Protein AF-A0A938EBS5-F1 (afdb_monomer)

pLDDT: mean 85.11, std 14.58, range [40.09, 98.62]

Sequence (70 aa):
MITLPEYRVYNAESLGGAIRHFREGAGLSQAELAERIGIHRETLVRIERGQLTEQVRRIVELLKELDVRL

Secondary structure (DSSP, 8-state):
----------SHHHHHHHHHHHHHHTT--HHHHHHHTT--HHHHHHHHTT---HHHHHHHHHHHHTT---

Solvent-accessible surface area (backbone atoms only — not comparable to full-atom values): 4060 Å² total; per-residue (Å²): 134,86,78,72,77,86,67,73,48,85,45,50,50,42,44,11,46,47,53,47,52,54,35,53,74,70,72,46,53,63,57,59,54,17,57,78,74,74,46,57,44,67,58,46,54,32,36,44,68,35,64,60,54,73,67,52,41,51,50,45,50,53,37,53,78,68,72,55,85,79

Structure (mmCIF, N/CA/C/O backbone):
data_AF-A0A938EBS5-F1
#
_entry.id   AF-A0A938EBS5-F1
#
loop_
_atom_site.group_PDB
_atom_site.id
_atom_site.type_symbol
_atom_site.label_atom_id
_atom_site.label_alt_id
_atom_site.label_comp_id
_atom_site.label_asym_id
_atom_site.label_entity_id
_atom_site.label_seq_id
_atom_site.pdbx_PDB_ins_code
_atom_site.Cartn_x
_atom_site.Cartn_y
_atom_site.Cartn_z
_atom_site.occupancy
_atom_site.B_iso_or_equiv
_atom_site.auth_seq_id
_atom_site.auth_comp_id
_atom_site.auth_asym_id
_atom_site.auth_atom_id
_atom_site.pdbx_PDB_model_num
ATOM 1 N N . MET A 1 1 ? -15.619 10.114 -21.504 1.00 40.09 1 MET A N 1
ATOM 2 C CA . MET A 1 1 ? -14.930 8.925 -20.965 1.00 40.09 1 MET A CA 1
ATOM 3 C C . MET A 1 1 ? -13.565 9.399 -20.494 1.00 40.09 1 MET A C 1
ATOM 5 O O . MET A 1 1 ? -12.750 9.736 -21.339 1.00 40.09 1 MET A O 1
ATOM 9 N N . ILE A 1 2 ? -13.367 9.607 -19.190 1.00 41.53 2 ILE A N 1
ATOM 10 C CA . ILE A 1 2 ? -12.078 10.091 -18.674 1.00 41.53 2 ILE A CA 1
ATOM 11 C C . ILE A 1 2 ? -11.187 8.860 -18.516 1.00 41.53 2 ILE A C 1
ATOM 13 O O . ILE A 1 2 ? -11.445 8.019 -17.661 1.00 41.53 2 ILE A O 1
ATOM 17 N N . THR A 1 3 ? -10.189 8.719 -19.383 1.00 42.12 3 THR A N 1
ATOM 18 C CA . THR A 1 3 ? -9.093 7.766 -19.191 1.00 42.12 3 THR A CA 1
ATOM 19 C C . THR A 1 3 ? -8.284 8.240 -17.992 1.00 42.12 3 THR A C 1
ATOM 21 O O . THR A 1 3 ? -7.618 9.274 -18.071 1.00 42.12 3 THR A O 1
ATOM 24 N N . LEU A 1 4 ? -8.382 7.529 -16.867 1.00 49.38 4 LEU A N 1
ATOM 25 C CA . LEU A 1 4 ? -7.448 7.725 -15.763 1.00 49.38 4 LEU A CA 1
ATOM 26 C C . LEU A 1 4 ? -6.038 7.415 -16.294 1.00 49.38 4 LEU A C 1
ATOM 28 O O . LEU A 1 4 ? -5.888 6.436 -17.031 1.00 49.38 4 LEU A O 1
ATOM 32 N N . PRO A 1 5 ? -5.025 8.246 -15.999 1.00 49.16 5 PRO A N 1
ATOM 33 C CA . PRO A 1 5 ? -3.658 7.943 -16.39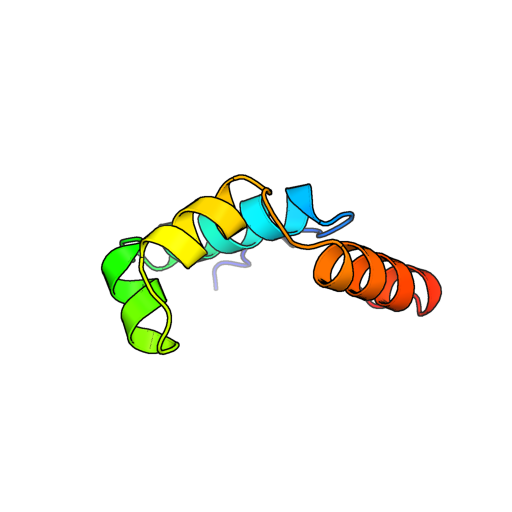9 1.00 49.16 5 PRO A CA 1
ATOM 34 C C . PRO A 1 5 ? -3.263 6.573 -15.838 1.00 49.16 5 PRO A C 1
ATOM 36 O O . PRO A 1 5 ? -3.603 6.256 -14.698 1.00 49.16 5 PRO A O 1
ATOM 39 N N . GLU A 1 6 ? -2.563 5.763 -16.635 1.00 63.31 6 GLU A N 1
ATOM 40 C CA . GLU A 1 6 ? -1.963 4.514 -16.158 1.00 63.31 6 GLU A CA 1
ATOM 41 C C . GLU A 1 6 ? -1.070 4.837 -14.952 1.00 63.31 6 GLU A C 1
ATOM 43 O O . GLU A 1 6 ? -0.001 5.438 -15.103 1.00 63.31 6 GLU A O 1
ATOM 48 N N . TYR A 1 7 ? -1.509 4.484 -13.744 1.00 68.38 7 TYR A N 1
ATOM 49 C CA . TYR A 1 7 ? -0.653 4.580 -12.573 1.00 68.38 7 TYR A CA 1
ATOM 50 C C . TYR A 1 7 ? 0.263 3.368 -12.592 1.00 68.38 7 TYR A C 1
ATOM 52 O O . TYR A 1 7 ? -0.199 2.252 -12.402 1.00 68.38 7 TYR A O 1
ATOM 60 N N . ARG A 1 8 ? 1.553 3.575 -12.844 1.00 69.88 8 ARG A N 1
ATOM 61 C CA . ARG A 1 8 ? 2.499 2.464 -12.952 1.00 69.88 8 ARG A CA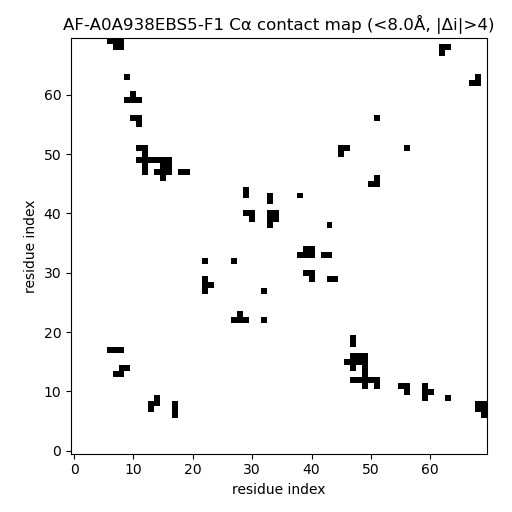 1
ATOM 62 C C . ARG A 1 8 ? 3.109 2.142 -11.596 1.00 69.88 8 ARG A C 1
ATOM 64 O O . ARG A 1 8 ? 3.775 2.989 -10.996 1.00 69.88 8 ARG A O 1
ATOM 71 N N . VAL A 1 9 ? 2.913 0.910 -11.137 1.00 75.38 9 VAL A N 1
ATOM 72 C CA . VAL A 1 9 ? 3.547 0.385 -9.922 1.00 75.38 9 VAL A CA 1
ATOM 73 C C . VAL A 1 9 ? 4.854 -0.319 -10.294 1.00 75.38 9 VAL A C 1
ATOM 75 O O . VAL A 1 9 ? 4.858 -1.314 -11.009 1.00 75.38 9 VAL A O 1
ATOM 78 N N . TYR A 1 10 ? 5.983 0.184 -9.794 1.00 71.44 10 TYR A N 1
ATOM 79 C CA . TYR A 1 10 ? 7.328 -0.336 -10.094 1.00 71.44 10 TYR A CA 1
ATOM 80 C C . TYR A 1 10 ? 8.045 -0.949 -8.882 1.00 71.44 10 TYR A C 1
ATOM 82 O O . TYR A 1 10 ? 9.035 -1.662 -9.034 1.00 71.44 10 TYR A O 1
ATOM 90 N N . ASN A 1 11 ? 7.590 -0.628 -7.672 1.00 72.81 11 ASN A N 1
ATOM 91 C CA . ASN A 1 11 ? 8.121 -1.110 -6.399 1.00 72.81 11 ASN A CA 1
ATOM 92 C C . ASN A 1 11 ? 7.060 -0.993 -5.283 1.00 72.81 11 ASN A C 1
ATOM 94 O O . ASN A 1 11 ? 5.988 -0.413 -5.470 1.00 72.81 11 ASN A O 1
ATOM 98 N N . ALA A 1 12 ? 7.361 -1.521 -4.097 1.00 72.88 12 ALA A N 1
ATOM 99 C CA . ALA A 1 12 ? 6.433 -1.492 -2.966 1.00 72.88 12 ALA A CA 1
ATOM 100 C C . ALA A 1 12 ? 6.033 -0.057 -2.552 1.00 72.88 12 ALA A C 1
ATOM 102 O O . ALA A 1 12 ? 4.878 0.199 -2.230 1.00 72.88 12 ALA A O 1
ATOM 103 N N . GLU A 1 13 ? 6.946 0.911 -2.615 1.00 74.50 13 GLU A N 1
ATOM 104 C CA . GLU A 1 13 ? 6.630 2.307 -2.288 1.00 74.50 13 GLU A CA 1
ATOM 105 C C . GLU A 1 13 ? 5.632 2.923 -3.286 1.00 74.50 13 GLU A C 1
ATOM 107 O O . GLU A 1 13 ? 4.634 3.523 -2.882 1.00 74.50 13 GLU A O 1
ATOM 112 N N . SER A 1 14 ? 5.823 2.679 -4.586 1.00 82.31 14 SER A N 1
ATOM 113 C CA . SER A 1 14 ? 4.891 3.104 -5.637 1.00 82.31 14 SER A CA 1
ATOM 114 C C . SER A 1 14 ? 3.515 2.447 -5.512 1.00 82.31 14 SER A C 1
ATOM 116 O O . SER A 1 14 ? 2.522 3.063 -5.883 1.00 82.31 14 SER A O 1
ATOM 118 N N . LEU A 1 15 ? 3.426 1.244 -4.929 1.00 86.50 15 LEU A N 1
ATOM 119 C CA . LEU A 1 15 ? 2.146 0.587 -4.663 1.00 86.50 15 LEU A CA 1
ATOM 120 C C . LEU A 1 15 ? 1.338 1.358 -3.610 1.00 86.50 15 LEU A C 1
ATOM 122 O O . LEU A 1 15 ? 0.146 1.593 -3.797 1.00 86.50 15 LEU A O 1
ATOM 126 N N . GLY A 1 16 ? 1.984 1.802 -2.528 1.00 90.19 16 GLY A N 1
ATOM 127 C CA . GLY A 1 16 ? 1.346 2.656 -1.521 1.00 90.19 16 GLY A CA 1
ATOM 128 C C . GLY A 1 16 ? 0.847 3.978 -2.112 1.00 90.19 16 GLY A C 1
ATOM 129 O O . GLY A 1 16 ? -0.289 4.388 -1.858 1.00 90.19 16 GLY A O 1
ATOM 130 N N . GLY A 1 17 ? 1.667 4.601 -2.964 1.00 89.62 17 GLY A N 1
ATOM 131 C CA . GLY A 1 17 ? 1.293 5.801 -3.714 1.00 89.62 17 GLY A CA 1
ATOM 132 C C . GLY A 1 17 ? 0.100 5.585 -4.652 1.00 89.62 17 GLY A C 1
ATOM 133 O O . GLY A 1 17 ? -0.797 6.429 -4.695 1.00 89.62 17 GLY A O 1
ATOM 134 N N . ALA A 1 18 ? 0.048 4.443 -5.346 1.00 90.56 18 ALA A N 1
ATOM 135 C CA . ALA A 1 18 ? -1.053 4.073 -6.236 1.00 90.56 18 ALA A CA 1
ATOM 136 C C . ALA A 1 18 ? -2.372 3.952 -5.476 1.00 90.56 18 ALA A C 1
ATOM 138 O O . ALA A 1 18 ? -3.379 4.550 -5.856 1.00 90.56 18 ALA A O 1
ATOM 139 N N . ILE A 1 19 ? -2.351 3.218 -4.360 1.00 92.62 19 ILE A N 1
ATOM 140 C CA . ILE A 1 19 ? -3.523 3.011 -3.506 1.00 92.62 19 ILE A CA 1
ATOM 141 C C . ILE A 1 19 ? -4.060 4.357 -3.026 1.00 92.62 19 ILE A C 1
ATOM 143 O O . ILE A 1 19 ? -5.257 4.619 -3.151 1.00 92.62 19 ILE A O 1
ATOM 147 N N . ARG A 1 20 ? -3.173 5.243 -2.559 1.00 93.62 20 ARG A N 1
ATOM 148 C CA . ARG A 1 20 ? -3.551 6.595 -2.147 1.00 93.62 20 ARG A CA 1
ATOM 149 C C . ARG A 1 20 ? -4.195 7.381 -3.290 1.00 93.62 20 ARG A C 1
ATOM 151 O O . ARG A 1 20 ? -5.247 7.980 -3.084 1.00 93.62 20 ARG A O 1
ATOM 158 N N . HIS A 1 21 ? -3.583 7.366 -4.474 1.00 92.81 21 HIS A N 1
ATOM 159 C CA . HIS A 1 21 ? -4.081 8.084 -5.646 1.00 92.81 21 HIS A CA 1
ATOM 160 C C . HIS A 1 21 ? -5.502 7.646 -6.025 1.00 92.81 21 HIS A C 1
ATOM 162 O O . HIS A 1 21 ? -6.397 8.483 -6.140 1.00 92.81 21 HIS A O 1
ATOM 168 N N . PHE A 1 22 ? -5.738 6.338 -6.159 1.00 94.69 22 PHE A N 1
ATOM 169 C CA . PHE A 1 22 ? -7.060 5.822 -6.520 1.00 94.69 22 PHE A CA 1
ATOM 170 C C . PHE A 1 22 ? -8.088 5.993 -5.400 1.00 94.69 22 PHE A C 1
ATOM 172 O O . PHE A 1 22 ? -9.252 6.275 -5.684 1.00 94.69 22 PHE A O 1
ATOM 179 N N . ARG A 1 23 ? -7.674 5.892 -4.130 1.00 96.81 23 ARG A N 1
ATOM 180 C CA . ARG A 1 23 ? -8.545 6.190 -2.987 1.00 96.81 23 ARG A CA 1
ATOM 181 C C . ARG A 1 23 ? -9.0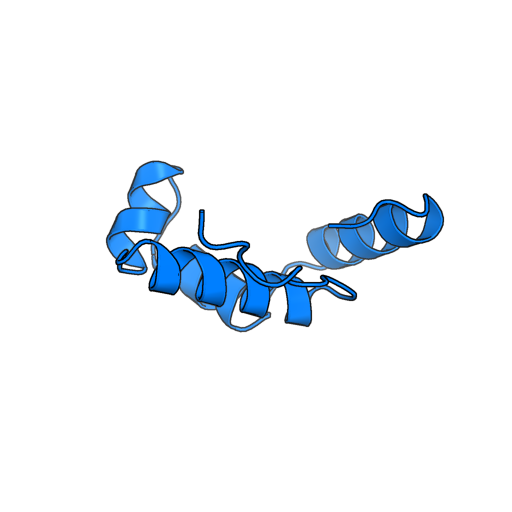44 7.635 -3.037 1.00 96.81 23 ARG A C 1
ATOM 183 O O . ARG A 1 23 ? -10.242 7.872 -2.900 1.00 96.81 23 ARG A O 1
ATOM 190 N N . GLU A 1 24 ? -8.131 8.586 -3.226 1.00 96.62 24 GLU A N 1
ATOM 191 C CA . GLU A 1 24 ? -8.451 10.015 -3.306 1.00 96.62 24 GLU A CA 1
ATOM 192 C C . GLU A 1 24 ? -9.300 10.327 -4.547 1.00 96.62 24 GLU A C 1
ATOM 194 O O . GLU A 1 24 ? -10.293 11.042 -4.436 1.00 96.62 24 GLU A O 1
ATOM 199 N N . GLY A 1 25 ? -8.991 9.719 -5.698 1.00 95.56 25 GLY A N 1
ATOM 200 C CA . GLY A 1 25 ? -9.798 9.836 -6.919 1.00 95.56 25 GLY A CA 1
ATOM 201 C C . GLY A 1 25 ? -11.219 9.274 -6.782 1.00 95.56 25 GLY A C 1
ATOM 202 O O . GLY A 1 25 ? -12.140 9.766 -7.431 1.00 95.56 25 GLY A O 1
ATOM 203 N N . ALA A 1 26 ? -11.418 8.290 -5.902 1.00 96.38 26 ALA A N 1
ATOM 204 C CA . ALA A 1 26 ? -12.731 7.754 -5.546 1.00 96.38 26 ALA A CA 1
ATOM 205 C C . ALA A 1 26 ? -13.451 8.556 -4.442 1.00 96.38 26 ALA A C 1
ATOM 207 O O . ALA A 1 26 ? -14.551 8.177 -4.041 1.00 96.38 26 ALA A O 1
ATOM 208 N N . GLY A 1 27 ? -12.847 9.635 -3.926 1.00 97.62 27 GLY A N 1
ATOM 209 C CA . GLY A 1 27 ? -13.419 10.459 -2.858 1.00 97.62 27 GLY A CA 1
ATOM 210 C C . GLY A 1 27 ? -13.475 9.774 -1.491 1.00 97.62 27 GLY A C 1
ATOM 211 O O . GLY A 1 27 ? -14.252 10.191 -0.640 1.00 97.62 27 GLY A O 1
ATOM 212 N N . LEU A 1 28 ? -12.679 8.722 -1.273 1.00 98.38 28 LEU A N 1
ATOM 213 C CA . LEU A 1 28 ? -12.698 7.940 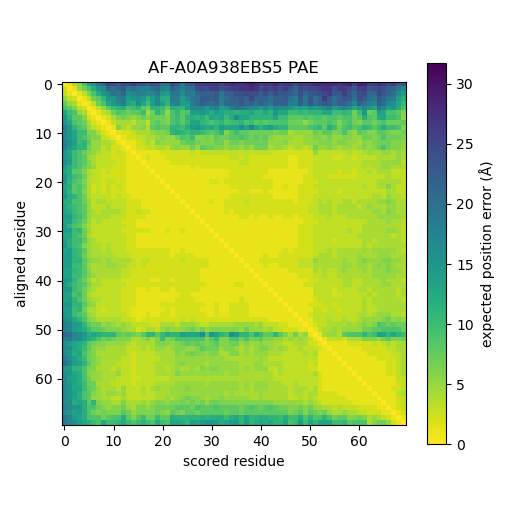-0.037 1.00 98.38 28 LEU A CA 1
ATOM 214 C C . LEU A 1 28 ? -11.664 8.451 0.967 1.00 98.38 28 LEU A C 1
ATOM 216 O O . LEU A 1 28 ? -10.505 8.710 0.634 1.00 98.38 28 LEU A O 1
ATOM 220 N N . SER A 1 29 ? -12.037 8.504 2.237 1.00 98.44 29 SER A N 1
ATOM 221 C CA . SER A 1 29 ? -11.099 8.599 3.350 1.00 98.44 29 SER A CA 1
ATOM 222 C C . SER A 1 29 ? -10.372 7.270 3.574 1.00 98.44 29 SER A C 1
ATOM 224 O O . SER A 1 29 ? -10.796 6.196 3.138 1.00 98.44 29 SER A O 1
ATOM 226 N N . GLN A 1 30 ? -9.261 7.323 4.311 1.00 98.50 30 GLN A N 1
ATOM 227 C CA . GLN A 1 30 ? -8.553 6.111 4.732 1.00 98.50 30 GLN A CA 1
ATOM 228 C C . GLN A 1 30 ? -9.428 5.199 5.605 1.00 98.50 30 GLN A C 1
ATOM 230 O O . GLN A 1 30 ? -9.268 3.986 5.568 1.00 98.50 30 GLN A O 1
ATOM 235 N N . ALA A 1 31 ? -10.336 5.764 6.408 1.00 98.38 31 ALA A N 1
ATOM 236 C CA . ALA A 1 31 ? -11.227 4.965 7.243 1.00 98.38 31 ALA A CA 1
ATOM 237 C C . ALA A 1 31 ? -12.226 4.181 6.381 1.00 98.38 31 ALA A C 1
ATOM 239 O O . ALA A 1 31 ? -12.337 2.972 6.546 1.00 98.38 31 ALA A O 1
ATOM 240 N N . GLU A 1 32 ? -12.857 4.842 5.408 1.00 98.62 32 GLU A N 1
ATOM 241 C CA . GLU A 1 32 ? -13.844 4.213 4.521 1.00 98.62 32 GLU A CA 1
ATOM 242 C C . GLU A 1 32 ? -13.225 3.124 3.643 1.00 98.62 32 GLU A C 1
ATOM 244 O O . GLU A 1 32 ? -13.806 2.052 3.487 1.00 98.62 32 GLU A O 1
ATOM 249 N N . LEU A 1 33 ? -12.038 3.360 3.068 1.00 98.50 33 LEU A N 1
ATOM 250 C CA . LEU A 1 33 ? -11.377 2.317 2.280 1.00 98.50 33 LEU A CA 1
ATOM 251 C C . LEU A 1 33 ? -10.951 1.134 3.159 1.00 98.50 33 LEU A C 1
ATOM 253 O O . LEU A 1 33 ? -11.122 -0.012 2.750 1.00 98.50 33 LEU A O 1
ATOM 257 N N . ALA A 1 34 ? -10.419 1.399 4.356 1.00 98.12 34 ALA A N 1
ATOM 258 C CA . ALA A 1 34 ? -10.005 0.350 5.283 1.00 98.12 34 ALA A CA 1
ATOM 259 C C . ALA A 1 34 ? -11.193 -0.516 5.735 1.00 98.12 34 ALA A C 1
ATOM 261 O O . ALA A 1 34 ? -11.093 -1.742 5.731 1.00 98.12 34 ALA A O 1
ATOM 262 N N . GLU A 1 35 ? -12.330 0.113 6.043 1.00 98.44 35 GLU A N 1
ATOM 263 C CA . GLU A 1 35 ? -13.576 -0.566 6.404 1.00 98.44 35 GLU 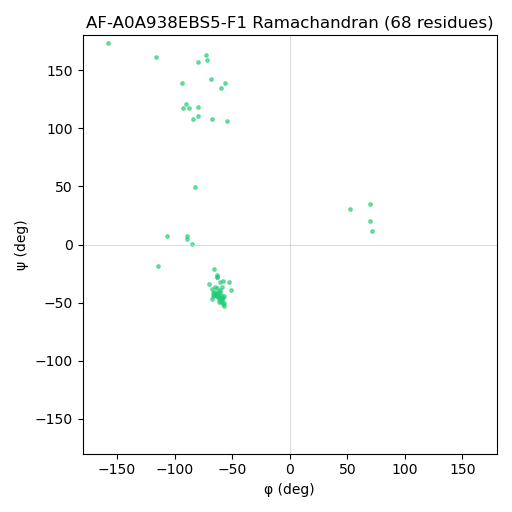A CA 1
ATOM 264 C C . GLU A 1 35 ? -14.070 -1.487 5.280 1.00 98.44 35 GLU A C 1
ATOM 266 O O . GLU A 1 35 ? -14.366 -2.654 5.528 1.00 98.44 35 GLU A O 1
ATOM 271 N N . ARG A 1 36 ? -14.071 -1.010 4.027 1.00 98.00 36 ARG A N 1
ATOM 272 C CA . ARG A 1 36 ? -14.541 -1.783 2.861 1.00 98.00 36 ARG A CA 1
ATOM 273 C C . ARG A 1 36 ? -13.800 -3.099 2.639 1.00 98.00 36 ARG A C 1
ATOM 275 O O . ARG A 1 36 ? -14.394 -4.034 2.111 1.00 98.00 36 ARG A O 1
ATOM 282 N N . ILE A 1 37 ? -12.518 -3.165 2.995 1.00 96.75 37 ILE A N 1
ATOM 283 C CA . ILE A 1 37 ? -11.689 -4.368 2.8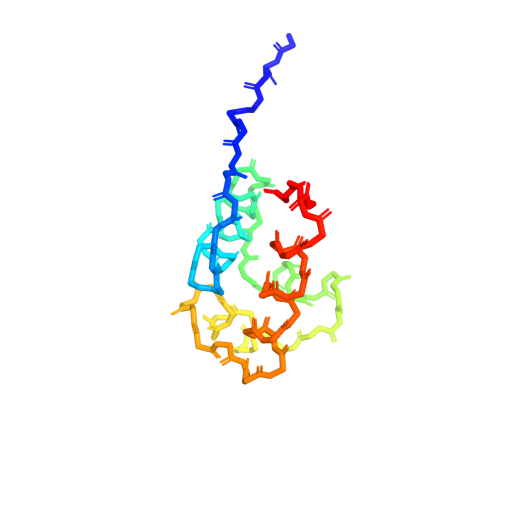14 1.00 96.75 37 ILE A CA 1
ATOM 284 C C . ILE A 1 37 ? -11.394 -5.093 4.134 1.00 96.75 37 ILE A C 1
ATOM 286 O O . ILE A 1 37 ? -10.606 -6.035 4.149 1.00 96.75 37 ILE A O 1
ATOM 290 N N . GLY A 1 38 ? -12.015 -4.665 5.239 1.00 97.31 38 GLY A N 1
ATOM 291 C CA . GLY A 1 38 ? -11.907 -5.331 6.536 1.00 97.31 38 GLY A CA 1
ATOM 292 C C . GLY A 1 38 ? -10.532 -5.219 7.200 1.00 97.31 38 GLY A C 1
ATOM 293 O O . GLY A 1 38 ? -10.106 -6.160 7.868 1.00 97.31 38 GLY A O 1
ATOM 294 N N . ILE A 1 39 ? -9.824 -4.095 7.033 1.00 96.31 39 ILE A N 1
ATOM 295 C CA . ILE A 1 39 ? -8.544 -3.837 7.715 1.00 96.31 39 ILE A CA 1
ATOM 296 C C . ILE A 1 39 ? -8.639 -2.642 8.666 1.00 96.31 39 ILE A C 1
ATOM 298 O O . ILE A 1 39 ? -9.501 -1.775 8.540 1.00 96.31 39 ILE A O 1
ATOM 302 N N . HIS A 1 40 ? -7.702 -2.545 9.609 1.00 97.75 40 HIS A N 1
ATOM 303 C CA . HIS A 1 40 ? -7.586 -1.351 10.443 1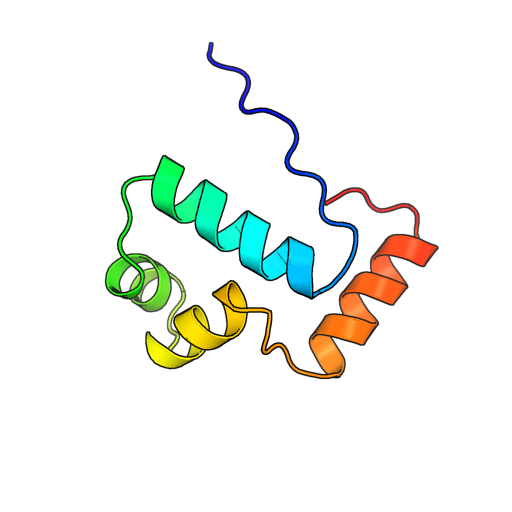.00 97.75 40 HIS A CA 1
ATOM 304 C C . HIS A 1 40 ? -7.112 -0.145 9.619 1.00 97.75 40 HIS A C 1
ATOM 306 O O . HIS A 1 40 ? -6.209 -0.257 8.787 1.00 97.75 40 HIS A O 1
ATOM 312 N N . ARG A 1 41 ? -7.648 1.046 9.920 1.00 97.38 41 ARG A N 1
ATOM 313 C CA . ARG A 1 41 ? -7.215 2.319 9.310 1.00 97.38 41 ARG A CA 1
ATOM 314 C C . ARG A 1 41 ? -5.697 2.519 9.388 1.00 97.38 41 ARG A C 1
ATOM 316 O O . ARG A 1 41 ? -5.090 3.003 8.440 1.00 97.38 41 ARG A O 1
ATOM 323 N N . GLU A 1 42 ? -5.080 2.140 10.507 1.00 96.62 42 GLU A N 1
ATOM 324 C CA . GLU A 1 42 ? -3.629 2.236 10.707 1.00 96.62 42 GLU A CA 1
ATOM 325 C C . GLU A 1 42 ? -2.842 1.349 9.732 1.00 96.62 42 GLU A C 1
ATOM 327 O O . GLU A 1 42 ? -1.812 1.772 9.204 1.00 96.62 42 GLU A O 1
ATOM 332 N N . THR A 1 43 ? -3.360 0.157 9.418 1.00 94.00 43 THR A N 1
ATOM 333 C CA . THR A 1 43 ? -2.786 -0.724 8.396 1.00 94.00 43 THR A CA 1
ATOM 334 C C . THR A 1 43 ? -2.780 -0.032 7.037 1.00 94.00 43 THR A C 1
ATOM 336 O O . THR A 1 43 ? -1.746 -0.018 6.371 1.00 94.00 43 THR A O 1
ATOM 339 N N . LEU A 1 44 ? -3.884 0.621 6.654 1.00 95.31 44 LEU A N 1
ATOM 340 C CA . LEU A 1 44 ? -3.944 1.379 5.402 1.00 95.31 44 LEU A CA 1
ATOM 341 C C . LEU A 1 44 ? -2.972 2.568 5.396 1.00 95.31 44 LEU A C 1
ATOM 343 O O . LEU A 1 44 ? -2.283 2.785 4.405 1.00 95.31 44 LEU A O 1
ATOM 347 N N . VAL A 1 45 ? -2.856 3.310 6.503 1.00 95.19 45 VAL A N 1
ATOM 348 C CA . VAL A 1 45 ? -1.887 4.417 6.624 1.00 95.19 45 VAL A CA 1
ATOM 349 C C . VAL A 1 45 ? -0.458 3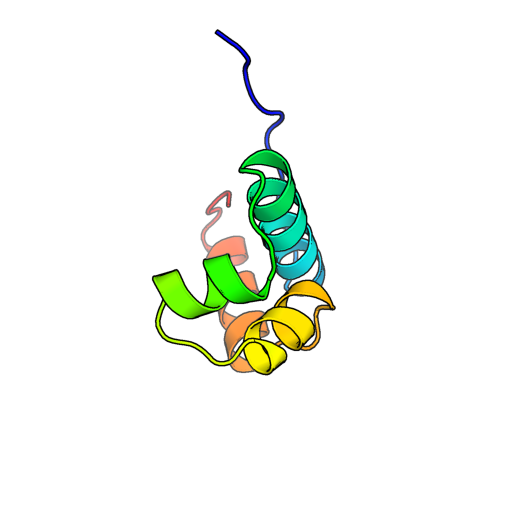.929 6.384 1.00 95.19 45 VAL A C 1
ATOM 351 O O . VAL A 1 45 ? 0.299 4.581 5.666 1.00 95.19 45 VAL A O 1
ATOM 354 N N . ARG A 1 46 ? -0.078 2.788 6.967 1.00 92.19 46 ARG A N 1
ATOM 355 C CA . ARG A 1 46 ? 1.250 2.192 6.767 1.00 92.19 46 ARG A CA 1
ATOM 356 C C . ARG A 1 46 ? 1.469 1.771 5.316 1.00 92.19 46 ARG A C 1
ATOM 358 O O . ARG A 1 46 ? 2.527 2.060 4.762 1.00 92.19 46 ARG A O 1
ATOM 365 N N . ILE A 1 47 ? 0.467 1.143 4.700 1.00 91.50 47 ILE A N 1
ATOM 366 C CA . ILE A 1 47 ? 0.484 0.758 3.283 1.00 91.50 47 ILE A CA 1
ATOM 367 C C . ILE A 1 47 ? 0.714 1.987 2.394 1.00 91.50 47 ILE A C 1
ATOM 369 O O . ILE A 1 47 ? 1.666 2.003 1.618 1.00 91.50 47 ILE A O 1
ATOM 373 N N . GLU A 1 48 ? -0.088 3.045 2.555 1.00 92.94 48 GLU A N 1
ATOM 374 C CA . GLU A 1 48 ? 0.002 4.269 1.739 1.00 92.94 48 GLU A CA 1
ATOM 375 C C . GLU A 1 48 ? 1.307 5.051 1.945 1.00 92.94 48 GLU A C 1
ATOM 377 O O . GLU A 1 48 ? 1.700 5.836 1.086 1.00 92.94 48 GLU A O 1
ATOM 382 N N . ARG A 1 49 ? 2.000 4.835 3.068 1.00 90.38 49 ARG A N 1
ATOM 383 C CA . ARG A 1 49 ? 3.329 5.401 3.356 1.00 90.38 49 ARG A CA 1
ATOM 384 C C . ARG A 1 49 ? 4.488 4.526 2.864 1.00 90.38 49 ARG A C 1
ATOM 386 O O . ARG A 1 49 ? 5.633 4.815 3.195 1.00 90.38 49 ARG A O 1
ATOM 393 N N . GLY A 1 50 ? 4.214 3.427 2.159 1.00 81.88 50 GLY A N 1
ATOM 394 C CA . GLY A 1 50 ? 5.246 2.488 1.709 1.00 81.88 50 GLY A CA 1
ATOM 395 C C . GLY A 1 50 ? 5.862 1.648 2.836 1.00 81.88 50 GLY A C 1
ATOM 396 O O . GLY A 1 50 ? 6.848 0.944 2.621 1.00 81.88 50 GLY A O 1
ATOM 397 N N . GLN A 1 51 ? 5.274 1.657 4.040 1.00 84.31 51 GLN A N 1
ATOM 398 C CA . GLN A 1 51 ? 5.708 0.858 5.195 1.00 84.31 51 GLN A CA 1
ATOM 399 C C . GLN A 1 51 ? 5.168 -0.577 5.114 1.00 84.31 51 GLN A C 1
ATOM 401 O O . GLN A 1 51 ? 4.563 -1.109 6.052 1.00 84.31 51 GLN A O 1
ATOM 406 N N . LEU A 1 52 ? 5.371 -1.179 3.948 1.00 76.50 52 LEU A N 1
ATOM 407 C CA . LEU A 1 52 ? 4.918 -2.511 3.594 1.00 76.50 52 LEU A CA 1
ATOM 408 C C . LEU A 1 52 ? 5.845 -3.582 4.172 1.00 76.50 52 LEU A C 1
ATOM 410 O O . LEU A 1 52 ? 7.012 -3.330 4.485 1.00 76.50 52 LEU A O 1
ATOM 414 N N . THR A 1 53 ? 5.306 -4.788 4.331 1.00 80.06 53 THR A N 1
ATOM 415 C CA . THR A 1 53 ? 6.072 -5.945 4.802 1.00 80.06 53 THR A CA 1
ATOM 416 C C . THR A 1 53 ? 7.044 -6.431 3.722 1.00 80.06 53 THR A C 1
ATOM 418 O O . THR A 1 53 ? 6.827 -6.214 2.528 1.00 80.06 53 THR A O 1
ATOM 421 N N . GLU A 1 54 ? 8.086 -7.162 4.129 1.00 83.75 54 GLU A N 1
ATOM 422 C CA . GLU A 1 54 ? 8.987 -7.874 3.204 1.00 83.75 54 GLU A CA 1
ATOM 423 C C . GLU A 1 54 ? 8.232 -8.787 2.231 1.00 83.75 54 GLU A C 1
ATOM 425 O O . GLU A 1 54 ? 8.621 -8.946 1.078 1.00 83.75 54 GLU A O 1
ATOM 430 N N . GLN A 1 55 ? 7.108 -9.358 2.667 1.00 84.56 55 GLN A N 1
ATOM 431 C CA . GLN A 1 55 ? 6.275 -10.193 1.812 1.00 84.56 55 GLN A CA 1
ATOM 432 C C . GLN A 1 55 ? 5.700 -9.407 0.629 1.00 84.56 55 GLN A C 1
ATOM 434 O O . GLN A 1 55 ? 5.735 -9.897 -0.495 1.00 84.56 55 GLN A O 1
ATOM 439 N N . VAL A 1 56 ? 5.218 -8.181 0.852 1.00 84.06 56 VAL A N 1
ATOM 440 C CA . VAL A 1 56 ? 4.697 -7.340 -0.235 1.00 84.06 56 VAL A CA 1
ATOM 441 C C . VAL A 1 56 ? 5.818 -6.925 -1.187 1.00 84.06 56 VAL A C 1
ATOM 443 O O . VAL A 1 56 ? 5.605 -6.936 -2.396 1.00 84.06 56 VAL A O 1
ATOM 446 N N . ARG A 1 57 ? 7.023 -6.631 -0.674 1.00 85.00 57 ARG A N 1
ATOM 447 C CA . ARG A 1 57 ? 8.198 -6.360 -1.524 1.00 85.00 57 ARG A CA 1
ATOM 448 C C . ARG A 1 57 ? 8.483 -7.530 -2.465 1.00 85.00 57 ARG A C 1
ATOM 450 O O . ARG A 1 57 ? 8.530 -7.326 -3.673 1.00 85.00 57 ARG A O 1
ATOM 457 N N . ARG A 1 58 ? 8.548 -8.751 -1.927 1.00 88.69 58 ARG A N 1
ATOM 458 C CA . ARG A 1 58 ? 8.758 -9.973 -2.720 1.00 88.69 58 ARG A CA 1
ATOM 459 C C . ARG A 1 58 ? 7.659 -10.208 -3.750 1.00 88.69 58 ARG A C 1
ATOM 461 O O . ARG A 1 58 ? 7.957 -10.628 -4.856 1.00 88.69 58 ARG A O 1
ATOM 468 N N . ILE A 1 59 ? 6.395 -9.943 -3.413 1.00 87.56 59 ILE A N 1
ATOM 469 C CA . ILE A 1 59 ? 5.289 -10.072 -4.375 1.00 87.56 59 ILE A CA 1
ATOM 470 C C . ILE A 1 59 ? 5.476 -9.093 -5.537 1.00 87.56 59 ILE A C 1
ATOM 472 O O . ILE A 1 59 ? 5.345 -9.497 -6.687 1.00 87.56 59 ILE A O 1
ATOM 476 N N . VAL A 1 60 ? 5.820 -7.832 -5.260 1.00 85.00 60 VAL A N 1
ATOM 477 C CA . VAL A 1 60 ? 6.074 -6.843 -6.320 1.00 85.00 60 VAL A CA 1
ATOM 478 C C . VAL A 1 60 ? 7.265 -7.256 -7.190 1.00 85.00 60 VAL A C 1
ATOM 480 O O . VAL A 1 60 ? 7.190 -7.141 -8.410 1.00 85.00 60 VAL A O 1
ATOM 483 N N . GLU A 1 61 ? 8.333 -7.785 -6.591 1.00 86.62 61 GLU A N 1
ATOM 484 C CA . GLU A 1 61 ? 9.479 -8.330 -7.332 1.00 86.62 61 GLU A CA 1
ATOM 485 C C . GLU A 1 61 ? 9.078 -9.513 -8.222 1.00 86.62 61 GLU A C 1
ATOM 487 O O . GLU A 1 61 ? 9.399 -9.513 -9.405 1.00 86.62 61 GLU A O 1
ATOM 492 N N . LEU A 1 62 ? 8.311 -10.475 -7.700 1.00 90.19 62 LEU A N 1
ATOM 493 C CA . LEU A 1 62 ? 7.819 -11.615 -8.479 1.00 90.19 62 LEU A CA 1
ATOM 494 C C . LEU A 1 62 ? 6.970 -11.170 -9.674 1.00 90.19 62 LEU A C 1
ATOM 496 O O . LEU A 1 62 ? 7.149 -11.676 -10.775 1.00 90.19 62 LEU A O 1
ATOM 500 N N . LEU A 1 63 ? 6.056 -10.219 -9.477 1.00 88.75 63 LEU A N 1
ATOM 501 C CA . LEU A 1 63 ? 5.209 -9.711 -10.559 1.00 88.75 63 LEU A CA 1
ATOM 502 C C . LEU A 1 63 ? 6.025 -8.981 -11.630 1.00 88.75 63 LEU A C 1
ATOM 504 O O . LEU A 1 63 ? 5.739 -9.128 -12.817 1.00 88.75 63 LEU A O 1
ATOM 508 N N . LYS A 1 64 ? 7.070 -8.256 -11.220 1.00 84.75 64 LYS A N 1
ATOM 509 C CA . LYS A 1 64 ? 8.009 -7.610 -12.138 1.00 84.75 64 LYS A CA 1
ATOM 510 C C . LYS A 1 64 ? 8.776 -8.630 -12.98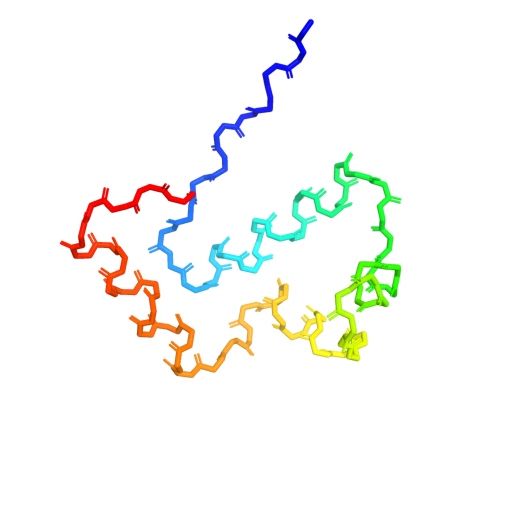4 1.00 84.75 64 LYS A C 1
ATOM 512 O O . LYS A 1 64 ? 8.885 -8.435 -14.189 1.00 84.75 64 LYS A O 1
ATOM 517 N N . GLU A 1 65 ? 9.272 -9.711 -12.381 1.00 91.12 65 GLU A N 1
ATOM 518 C CA . GLU A 1 65 ? 9.956 -10.794 -13.112 1.00 91.12 65 GLU A CA 1
ATOM 519 C C . GLU A 1 65 ? 9.031 -11.504 -14.115 1.00 91.12 65 GLU A C 1
ATOM 521 O O . GLU A 1 65 ? 9.489 -12.037 -15.123 1.00 91.12 65 GLU A O 1
ATOM 526 N N . LEU A 1 66 ? 7.720 -11.484 -13.866 1.00 90.25 66 LEU A N 1
ATOM 527 C CA . LEU A 1 66 ? 6.703 -12.052 -14.751 1.00 90.25 66 LEU A CA 1
ATOM 528 C C . LEU A 1 66 ? 6.175 -11.061 -15.811 1.00 90.25 66 LEU A C 1
ATOM 530 O O . LEU A 1 66 ? 5.213 -11.389 -16.502 1.00 90.25 66 LEU A O 1
ATOM 534 N N . ASP A 1 67 ? 6.766 -9.865 -15.935 1.00 83.69 67 ASP A N 1
ATOM 535 C CA . ASP A 1 67 ? 6.314 -8.764 -16.812 1.00 83.69 67 ASP A CA 1
ATOM 536 C C . ASP A 1 67 ? 4.827 -8.390 -16.619 1.00 83.69 67 ASP A C 1
ATOM 538 O O . ASP A 1 67 ? 4.130 -7.944 -17.534 1.00 83.69 67 ASP A O 1
ATOM 542 N N . VAL A 1 68 ? 4.312 -8.561 -15.395 1.00 81.19 68 VAL A N 1
ATOM 543 C CA . VAL A 1 68 ? 2.953 -8.144 -15.039 1.00 81.19 68 VAL A CA 1
ATOM 544 C C . VAL A 1 68 ? 2.955 -6.644 -14.770 1.00 81.19 68 VAL A C 1
ATOM 546 O O . VAL A 1 68 ? 3.606 -6.159 -13.844 1.00 81.19 68 VAL A O 1
ATOM 549 N N . ARG A 1 69 ? 2.183 -5.901 -15.567 1.00 69.00 69 ARG A N 1
ATOM 550 C CA . ARG A 1 69 ? 1.953 -4.467 -15.359 1.00 69.00 69 ARG A CA 1
ATOM 551 C C . ARG A 1 69 ? 0.777 -4.273 -14.406 1.00 69.00 69 ARG A C 1
ATOM 553 O O . ARG A 1 69 ? -0.336 -4.693 -14.720 1.00 69.00 69 ARG A O 1
ATOM 560 N N . LEU A 1 70 ? 1.058 -3.664 -13.256 1.00 64.94 70 LEU A N 1
ATOM 561 C CA . LEU A 1 70 ? 0.081 -3.223 -12.257 1.00 64.94 70 LEU A CA 1
ATOM 562 C C . LEU A 1 70 ? -0.204 -1.727 -12.397 1.00 64.94 70 LEU A C 1
ATOM 564 O O . LEU A 1 70 ? 0.779 -0.963 -12.583 1.00 64.94 70 LEU A O 1
#

Nearest PDB structures (foldseek):
  8tac-assembly2_B  TM=6.544E-01  e=9.998E-04  synthetic construct
  4pu8-assembly1_A  TM=7.117E-01  e=4.282E-03  Shewanella oneidensis MR-1
  4pu8-assembly1_B  TM=6.609E-01  e=4.282E-03  Shewanella oneidensis MR-1
  2b5a-assembly1_A  TM=7.359E-01  e=1.081E-02  [Bacillus] caldolyticus
  4pu7-assembly1_B  TM=7.085E-01  e=8.295E-03  Shewanella oneidensis MR-1

Foldseek 3Di:
DDDDPQQWDQFQQSQLCVVVVVCVVVVHDLCRVCVVVVHDSVVNVCSNRSVDDPVSRVVSVVCVVVVNTD

Radius of gyration: 12.81 Å; Cα contacts (8 Å, |Δi|>4): 65; chains: 1; bounding box: 25×22×32 Å

Mean predicted aligned error: 5.57 Å